Protein AF-A0A7W1RRM4-F1 (afdb_monomer)

Radius of gyration: 18.26 Å; Cα contacts (8 Å, |Δi|>4): 17; chains: 1; bounding box: 36×18×48 Å

Mean predicted aligned error: 4.49 Å

pLDDT: mean 95.09, std 5.73, range [63.81, 98.06]

Structure (mmCIF, N/CA/C/O backbone):
data_AF-A0A7W1RRM4-F1
#
_entry.id   AF-A0A7W1RRM4-F1
#
loop_
_atom_site.group_PDB
_atom_site.id
_atom_site.type_symbol
_atom_site.label_atom_id
_atom_site.label_alt_id
_atom_site.label_comp_id
_atom_site.label_asym_id
_atom_site.label_entity_id
_atom_site.label_seq_id
_atom_site.pdbx_PDB_ins_code
_atom_site.Cartn_x
_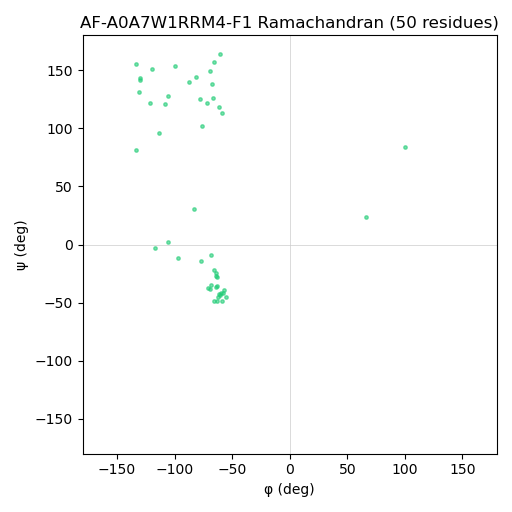atom_site.Cartn_y
_atom_site.Cartn_z
_atom_site.occupancy
_atom_site.B_iso_or_equiv
_atom_site.auth_seq_id
_atom_site.auth_comp_id
_atom_site.auth_asym_id
_atom_site.auth_atom_id
_atom_site.pdbx_PDB_model_num
ATOM 1 N N . GLN A 1 1 ? 18.204 7.562 9.420 1.00 63.81 1 GLN A N 1
ATOM 2 C CA . GLN A 1 1 ? 18.111 8.190 8.087 1.00 63.81 1 GLN A CA 1
ATOM 3 C C . GLN A 1 1 ? 17.262 7.251 7.256 1.00 63.81 1 GLN A C 1
ATOM 5 O O . GLN A 1 1 ? 17.649 6.102 7.126 1.00 63.81 1 GLN A O 1
ATOM 10 N N . GLU A 1 2 ? 16.109 7.701 6.768 1.00 85.19 2 GLU A N 1
ATOM 11 C CA . GLU A 1 2 ? 15.154 6.896 5.979 1.00 85.19 2 GLU A CA 1
ATOM 12 C C . GLU A 1 2 ? 15.551 6.837 4.487 1.00 85.19 2 GLU A C 1
ATOM 14 O O . GLU A 1 2 ? 14.704 6.821 3.595 1.00 85.19 2 GLU A O 1
ATOM 19 N N . THR A 1 3 ? 16.853 6.901 4.200 1.00 93.56 3 THR A N 1
ATOM 20 C CA . THR A 1 3 ? 17.377 6.946 2.834 1.00 93.56 3 THR A CA 1
ATOM 21 C C . THR A 1 3 ? 17.330 5.548 2.244 1.00 93.56 3 THR A C 1
ATOM 23 O O . THR A 1 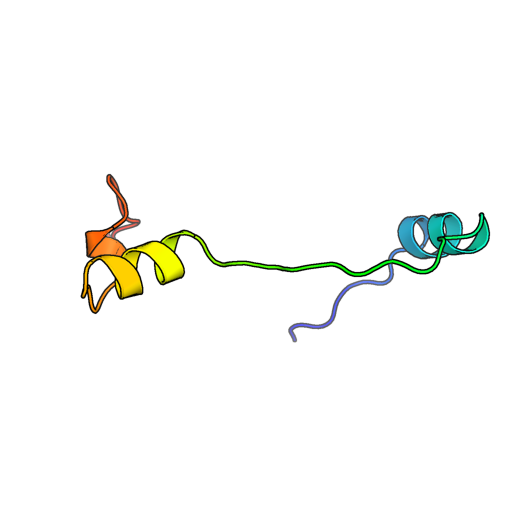3 ? 17.878 4.611 2.823 1.00 93.56 3 THR A O 1
ATOM 26 N N . GLN A 1 4 ? 16.689 5.413 1.088 1.00 93.62 4 GLN A N 1
ATOM 27 C CA . GLN A 1 4 ? 16.668 4.149 0.364 1.00 93.62 4 GLN A CA 1
ATOM 28 C C . GLN A 1 4 ? 18.082 3.819 -0.148 1.00 93.62 4 GLN A C 1
ATOM 30 O O . GLN A 1 4 ? 18.777 4.726 -0.619 1.00 93.62 4 GLN A O 1
ATOM 35 N N . PRO A 1 5 ? 18.531 2.556 -0.054 1.00 95.19 5 PRO A N 1
ATOM 36 C CA . PRO A 1 5 ? 19.779 2.134 -0.677 1.00 95.19 5 PRO A CA 1
ATOM 37 C C . PRO A 1 5 ? 19.668 2.215 -2.206 1.00 95.19 5 PRO A C 1
ATOM 39 O O . PRO A 1 5 ? 18.574 2.174 -2.767 1.00 95.19 5 PRO A O 1
ATOM 42 N N . TYR A 1 6 ? 20.810 2.323 -2.883 1.00 96.56 6 TYR A N 1
ATOM 43 C CA . TYR A 1 6 ? 20.849 2.230 -4.340 1.00 96.56 6 TYR A CA 1
ATOM 44 C C . TYR A 1 6 ? 20.473 0.810 -4.786 1.00 96.56 6 TYR A C 1
ATOM 46 O O . TYR A 1 6 ? 21.085 -0.156 -4.330 1.00 96.56 6 TYR A O 1
ATOM 54 N N . ASP A 1 7 ? 19.484 0.701 -5.675 1.00 97.38 7 ASP A N 1
ATOM 55 C CA . ASP A 1 7 ? 19.011 -0.560 -6.251 1.00 97.38 7 ASP A CA 1
ATOM 56 C C . ASP A 1 7 ? 19.320 -0.591 -7.756 1.00 97.38 7 ASP A C 1
ATOM 58 O O . ASP A 1 7 ? 18.588 -0.043 -8.582 1.00 97.38 7 ASP A O 1
ATOM 62 N N . GLU A 1 8 ? 20.447 -1.215 -8.103 1.00 98.00 8 GLU A N 1
ATOM 63 C CA . GLU A 1 8 ? 20.914 -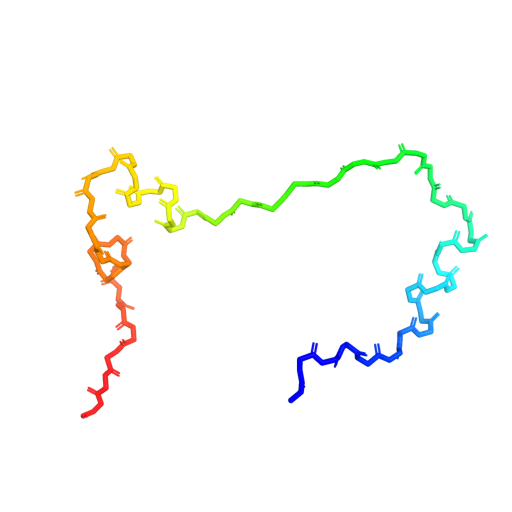1.358 -9.486 1.00 98.00 8 GLU A 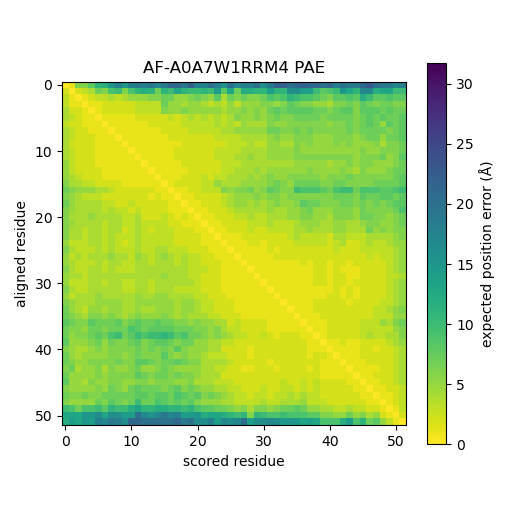CA 1
ATOM 64 C C . GLU A 1 8 ? 19.9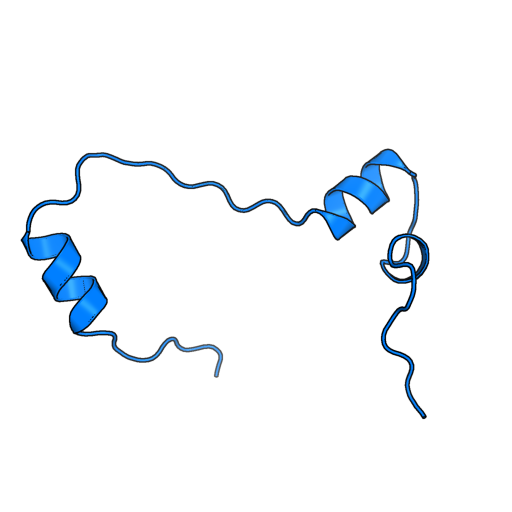44 -2.185 -10.342 1.00 98.00 8 GLU A C 1
ATOM 66 O O . GLU A 1 8 ? 19.728 -1.870 -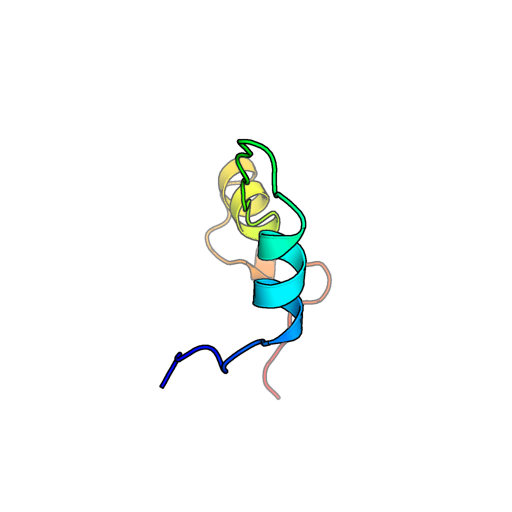11.512 1.00 98.00 8 GLU A O 1
ATOM 71 N N . ALA A 1 9 ? 19.309 -3.203 -9.752 1.00 98.00 9 ALA A N 1
ATOM 72 C CA . ALA A 1 9 ? 18.382 -4.077 -10.460 1.00 98.00 9 ALA A CA 1
ATOM 73 C C . ALA A 1 9 ? 17.091 -3.335 -10.830 1.00 98.00 9 ALA A C 1
ATOM 75 O O . ALA A 1 9 ? 16.569 -3.511 -11.934 1.00 98.00 9 ALA A O 1
ATOM 76 N N . PHE A 1 10 ? 16.597 -2.467 -9.943 1.00 96.94 10 PHE A N 1
ATOM 77 C CA . PHE A 1 10 ? 15.451 -1.610 -10.241 1.00 96.94 10 PHE A CA 1
ATOM 78 C C . PHE A 1 10 ? 15.743 -0.649 -11.402 1.00 96.94 10 PHE A C 1
ATOM 80 O O . PHE A 1 10 ? 14.926 -0.528 -12.316 1.00 96.94 10 PHE A O 1
ATOM 87 N N . VAL A 1 11 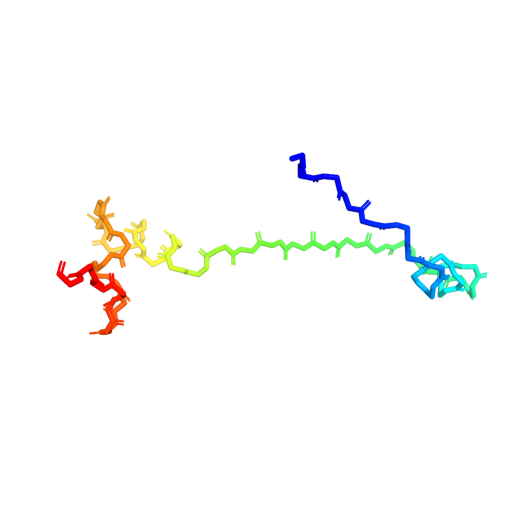? 16.917 -0.007 -11.411 1.00 97.56 11 VAL A N 1
ATOM 88 C CA . VAL A 1 11 ? 17.326 0.896 -12.503 1.00 97.56 11 VAL A CA 1
ATOM 89 C C . VAL A 1 11 ? 17.446 0.134 -13.820 1.00 97.56 11 VAL A C 1
ATOM 91 O O . VAL A 1 11 ? 16.840 0.539 -14.812 1.00 97.56 11 VAL A O 1
ATOM 94 N N . GLN A 1 12 ? 18.133 -1.010 -13.814 1.00 98.00 12 GLN A N 1
ATOM 95 C CA . GLN A 1 12 ? 18.260 -1.861 -14.994 1.00 98.00 12 GLN A CA 1
ATOM 96 C C . GLN A 1 12 ? 16.884 -2.280 -15.541 1.00 98.00 12 GLN A C 1
ATOM 98 O O . GLN A 1 12 ? 16.677 -2.299 -16.754 1.00 98.00 12 GLN A O 1
ATOM 103 N N . ALA A 1 13 ? 15.906 -2.582 -14.682 1.00 97.50 13 ALA A N 1
ATOM 104 C CA . ALA A 1 13 ? 14.549 -2.913 -15.118 1.00 97.50 13 ALA A CA 1
ATOM 105 C C . ALA A 1 13 ? 13.841 -1.734 -15.816 1.00 97.50 13 ALA A C 1
ATOM 107 O O . ALA A 1 13 ? 13.123 -1.948 -16.793 1.00 97.50 13 ALA A O 1
ATOM 108 N N . LEU A 1 14 ? 14.065 -0.493 -15.368 1.00 97.06 14 LEU A N 1
ATOM 109 C CA . LEU A 1 14 ? 13.511 0.702 -16.016 1.00 97.06 14 LEU A CA 1
ATOM 110 C C . LEU A 1 14 ? 14.126 0.956 -17.400 1.00 97.06 14 LEU A C 1
ATOM 112 O O . LEU A 1 14 ? 13.411 1.382 -18.310 1.00 97.06 14 LEU A O 1
ATOM 116 N N . GLU A 1 15 ? 15.416 0.656 -17.577 1.00 97.81 15 GLU A N 1
ATOM 117 C CA . GLU A 1 15 ? 16.130 0.792 -18.858 1.00 97.81 15 GLU A CA 1
ATOM 118 C C . GLU A 1 15 ? 15.578 -0.128 -19.956 1.00 97.81 15 GLU A C 1
ATOM 120 O O . GLU A 1 15 ? 15.615 0.229 -21.133 1.00 97.81 15 GLU A O 1
ATOM 125 N N . HIS A 1 16 ? 14.992 -1.273 -19.587 1.00 97.06 16 HIS A N 1
ATOM 126 C CA . HIS A 1 16 ? 14.294 -2.156 -20.531 1.00 97.06 16 HIS A CA 1
ATOM 127 C C . HIS A 1 16 ? 12.991 -1.544 -21.081 1.00 97.06 16 HIS A C 1
ATOM 129 O O . HIS A 1 16 ? 12.407 -2.087 -22.019 1.00 97.06 16 HIS A O 1
ATOM 135 N N . GLY A 1 17 ? 12.551 -0.409 -20.529 1.00 95.06 17 GLY A N 1
ATOM 136 C CA . GLY A 1 17 ? 11.398 0.352 -20.992 1.00 95.06 17 GLY A CA 1
ATOM 137 C C . GLY A 1 17 ? 10.157 0.082 -20.154 1.00 95.06 17 GLY A C 1
ATOM 138 O O . GLY A 1 17 ? 9.294 -0.706 -20.539 1.00 95.06 17 GLY A O 1
ATOM 139 N N . MET A 1 18 ? 10.030 0.790 -19.028 1.00 96.38 18 MET A N 1
ATOM 140 C CA . MET A 1 18 ? 8.766 0.859 -18.293 1.00 96.38 18 MET A CA 1
ATOM 141 C C . MET A 1 18 ? 7.756 1.722 -19.076 1.00 96.38 18 MET A C 1
AT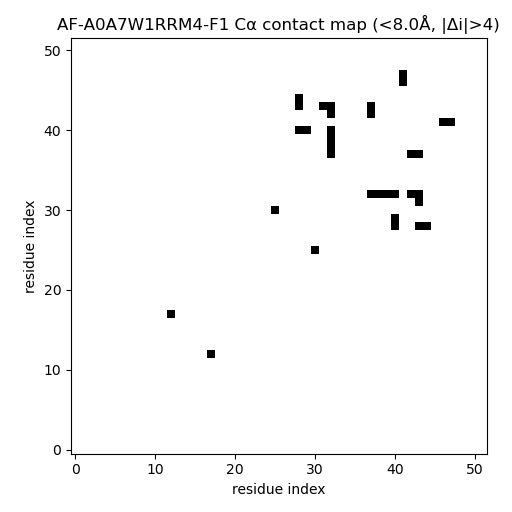OM 143 O O . MET A 1 18 ? 8.034 2.896 -19.335 1.00 96.38 18 MET A O 1
ATOM 147 N N . PRO A 1 19 ? 6.575 1.194 -19.444 1.00 96.69 19 PRO A N 1
ATOM 148 C CA . PRO A 1 19 ? 5.515 1.996 -20.048 1.00 96.69 19 PRO A CA 1
ATOM 149 C C . PRO A 1 19 ? 5.042 3.121 -19.108 1.00 96.69 19 PRO A C 1
ATOM 151 O O . PRO A 1 19 ? 5.274 3.053 -17.895 1.00 96.69 19 PRO A O 1
ATOM 154 N N . PRO A 1 20 ? 4.317 4.135 -19.615 1.00 96.81 20 PRO A N 1
ATOM 155 C CA . PRO A 1 20 ? 3.656 5.106 -18.749 1.00 96.81 20 PRO A CA 1
ATOM 156 C C . PRO A 1 20 ? 2.684 4.375 -17.813 1.00 96.81 20 PRO A C 1
ATOM 158 O O . PRO A 1 20 ? 1.700 3.780 -18.251 1.00 96.81 20 PRO A O 1
ATOM 161 N N . THR A 1 21 ? 2.994 4.389 -16.519 1.00 96.06 21 THR A N 1
ATOM 162 C CA . THR A 1 21 ? 2.294 3.624 -15.482 1.00 96.06 21 THR A CA 1
ATOM 163 C C . THR A 1 21 ? 2.003 4.507 -14.273 1.00 96.06 21 THR A C 1
ATOM 165 O O . THR A 1 21 ? 2.677 5.508 -14.031 1.00 96.06 21 THR A O 1
ATOM 168 N N . ALA A 1 22 ? 0.973 4.137 -13.513 1.00 97.19 22 ALA A N 1
ATOM 169 C CA . ALA A 1 22 ? 0.621 4.760 -12.244 1.00 97.19 22 ALA A CA 1
ATOM 170 C C . ALA A 1 22 ? 0.438 3.671 -11.180 1.00 97.19 22 ALA A C 1
ATOM 172 O O . ALA A 1 22 ? -0.105 2.605 -11.470 1.00 97.19 22 ALA A O 1
ATOM 173 N N . GLY A 1 23 ? 0.882 3.945 -9.952 1.00 96.38 23 GLY A N 1
ATOM 174 C CA . GLY A 1 23 ? 0.724 3.061 -8.797 1.00 96.38 23 GLY A CA 1
ATOM 175 C C . GLY A 1 23 ? -0.072 3.735 -7.681 1.00 96.38 23 GLY A C 1
ATOM 176 O O . GLY A 1 23 ? -0.035 4.956 -7.536 1.00 96.38 23 GLY A O 1
ATOM 177 N N . VAL A 1 24 ? -0.780 2.941 -6.876 1.00 97.69 24 VAL A N 1
ATOM 178 C CA . VAL A 1 24 ? -1.503 3.414 -5.688 1.00 97.69 24 VAL A CA 1
ATOM 179 C C . VAL A 1 24 ? -1.167 2.535 -4.486 1.00 97.69 24 VAL A C 1
ATOM 181 O O . VAL A 1 24 ? -1.219 1.311 -4.565 1.00 97.69 24 VAL A O 1
ATOM 184 N N . 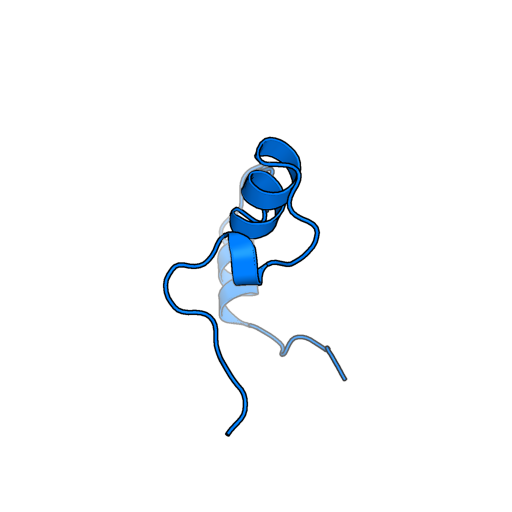GLY A 1 25 ? -0.823 3.169 -3.365 1.00 97.06 25 GLY A N 1
ATOM 185 C CA . GLY A 1 25 ? -0.627 2.505 -2.078 1.00 97.06 25 GLY A CA 1
ATOM 186 C C . GLY A 1 25 ? -1.772 2.845 -1.131 1.00 97.06 25 GLY A C 1
ATOM 187 O O . GLY A 1 25 ? -1.989 4.017 -0.827 1.00 97.06 25 GLY A O 1
ATOM 188 N N . VAL A 1 26 ? -2.499 1.834 -0.652 1.00 97.62 26 VAL A N 1
ATOM 189 C CA . VAL A 1 26 ? -3.608 2.010 0.298 1.00 97.62 26 VAL A CA 1
ATOM 190 C C . VAL A 1 26 ? -3.324 1.209 1.562 1.00 97.62 26 VAL A C 1
ATOM 192 O O . VAL A 1 26 ? -3.166 -0.007 1.515 1.00 97.62 26 VAL A O 1
ATOM 195 N N . GLY A 1 27 ? -3.280 1.889 2.709 1.00 97.12 27 GLY A N 1
ATOM 196 C CA . GLY A 1 27 ? -3.151 1.228 4.007 1.00 97.12 27 GLY A CA 1
ATOM 197 C C . GLY A 1 27 ? -4.479 0.610 4.433 1.00 97.12 27 GLY A C 1
ATOM 198 O O . GLY A 1 27 ? -5.359 1.335 4.900 1.00 97.12 27 GLY A O 1
ATOM 199 N N . ILE A 1 28 ? -4.622 -0.710 4.287 1.00 97.50 28 ILE A N 1
ATOM 200 C CA . ILE A 1 28 ? -5.878 -1.428 4.551 1.00 97.50 28 ILE A CA 1
ATOM 201 C C . ILE A 1 28 ? -6.333 -1.268 6.002 1.00 97.50 28 ILE A C 1
ATOM 203 O O . ILE A 1 28 ? -7.496 -0.948 6.230 1.00 97.50 28 ILE A O 1
ATOM 207 N N . ASP A 1 29 ? -5.435 -1.375 6.981 1.00 97.06 29 ASP A N 1
ATOM 208 C CA . ASP A 1 29 ? -5.800 -1.213 8.392 1.00 97.06 29 ASP A CA 1
ATOM 209 C C . ASP A 1 29 ? -6.385 0.177 8.663 1.00 97.06 29 ASP A C 1
ATOM 211 O O . ASP A 1 29 ? -7.404 0.321 9.336 1.00 97.06 29 ASP A O 1
ATOM 215 N N . ARG A 1 30 ? -5.791 1.222 8.072 1.00 96.62 30 ARG A N 1
ATOM 216 C CA . ARG A 1 30 ? -6.293 2.596 8.211 1.00 96.62 30 ARG A CA 1
ATOM 217 C C . ARG A 1 30 ? -7.601 2.812 7.462 1.00 96.62 30 ARG A C 1
ATOM 219 O O . ARG A 1 30 ? -8.466 3.521 7.972 1.00 96.62 30 ARG A O 1
ATOM 226 N N . LEU A 1 31 ? -7.763 2.202 6.289 1.00 97.62 31 LEU A N 1
ATOM 227 C CA . LEU A 1 31 ? -9.033 2.215 5.567 1.00 97.62 31 LEU A CA 1
ATOM 228 C C . LEU A 1 31 ? -10.137 1.607 6.439 1.00 97.62 31 LEU A C 1
ATOM 230 O O . LEU A 1 31 ? -11.173 2.234 6.642 1.00 97.62 31 LEU A O 1
ATOM 234 N N . VAL A 1 32 ? -9.887 0.436 7.027 1.00 97.75 32 VAL A N 1
ATOM 235 C CA . VAL A 1 32 ? -10.830 -0.218 7.939 1.00 97.75 32 VAL A CA 1
ATOM 236 C C . VAL A 1 32 ? -11.092 0.650 9.168 1.00 97.75 32 VAL A C 1
ATOM 238 O O . VAL A 1 32 ? -12.252 0.809 9.537 1.00 97.75 32 VAL A O 1
ATOM 241 N N . MET A 1 33 ? -10.076 1.279 9.770 1.00 98.06 33 MET A N 1
ATOM 242 C CA . MET A 1 33 ? -10.268 2.207 10.895 1.00 98.06 33 MET A CA 1
ATOM 243 C C . MET A 1 33 ? -11.244 3.338 10.556 1.00 98.06 33 MET A C 1
ATOM 245 O O . MET A 1 33 ? -12.141 3.618 11.348 1.00 98.06 33 MET A O 1
ATOM 249 N N . VAL A 1 34 ? -11.108 3.957 9.379 1.00 97.50 34 VAL A N 1
ATOM 250 C CA . VAL A 1 34 ? -12.021 5.018 8.925 1.00 97.50 34 VAL A CA 1
ATOM 251 C C . VAL A 1 34 ? -13.428 4.465 8.703 1.00 97.50 34 VAL A C 1
ATOM 253 O O . VAL A 1 34 ? -14.388 5.026 9.227 1.00 97.50 34 VAL A O 1
ATOM 256 N N . LEU A 1 35 ? -13.553 3.341 7.991 1.00 98.06 35 LEU A N 1
ATOM 257 C CA . LEU A 1 35 ? -14.845 2.715 7.683 1.00 98.06 35 LEU A CA 1
ATOM 258 C C . LEU A 1 35 ? -15.591 2.223 8.933 1.00 98.06 35 LEU A C 1
ATOM 260 O O . LEU A 1 35 ? -16.816 2.155 8.936 1.00 98.06 35 LEU A O 1
ATOM 264 N N . THR A 1 36 ? -14.860 1.888 9.996 1.00 97.56 36 THR A N 1
ATOM 265 C CA . THR A 1 36 ? -15.410 1.354 11.253 1.00 97.56 36 THR A CA 1
ATOM 266 C C . THR A 1 36 ? -15.409 2.370 12.401 1.00 97.56 36 THR A C 1
ATOM 268 O O . THR A 1 36 ? -15.809 2.032 13.516 1.00 97.56 36 THR A O 1
ATOM 271 N N . GLY A 1 37 ? -14.966 3.610 12.159 1.00 97.19 37 GLY A N 1
ATOM 272 C CA . GLY A 1 37 ? -14.915 4.681 13.161 1.00 97.19 37 GLY A CA 1
ATOM 273 C C . GLY A 1 37 ? -13.928 4.439 14.312 1.00 97.19 37 GLY A C 1
ATOM 274 O O . GLY A 1 37 ? -14.106 4.984 15.405 1.00 97.19 37 GLY A O 1
ATOM 275 N N . ARG A 1 38 ? -12.900 3.607 14.112 1.00 97.56 38 ARG A N 1
ATOM 276 C CA . ARG A 1 38 ? -11.912 3.262 15.146 1.00 97.56 38 ARG A CA 1
ATOM 277 C C . ARG A 1 38 ? -10.759 4.257 15.166 1.00 97.56 38 ARG A C 1
ATOM 279 O O . ARG A 1 38 ? -10.262 4.689 14.130 1.00 97.56 38 ARG A O 1
ATOM 286 N N . ARG A 1 39 ? -10.307 4.608 16.373 1.00 95.50 39 ARG A N 1
ATOM 287 C CA . ARG A 1 39 ? -9.238 5.603 16.593 1.00 95.50 39 ARG A CA 1
ATOM 288 C C . ARG A 1 39 ? -7.859 4.977 16.792 1.00 95.50 39 ARG A C 1
ATOM 290 O O . ARG A 1 39 ? -6.862 5.690 16.750 1.00 95.50 39 ARG A O 1
ATOM 297 N N . THR A 1 40 ? -7.781 3.662 16.991 1.00 95.31 40 THR A N 1
ATOM 298 C CA . THR A 1 40 ? -6.514 2.932 17.106 1.00 95.31 40 THR A CA 1
ATOM 299 C C . THR A 1 40 ? -6.494 1.716 16.185 1.00 95.31 40 THR A C 1
ATOM 301 O O . THR A 1 40 ? -7.502 1.041 16.010 1.00 95.31 40 THR A O 1
ATOM 304 N N . ILE A 1 41 ? -5.324 1.429 15.606 1.00 96.00 41 ILE A N 1
ATOM 305 C CA . ILE A 1 41 ? -5.115 0.284 14.708 1.00 96.00 41 ILE A CA 1
ATOM 306 C C . ILE A 1 41 ? -5.315 -1.061 15.423 1.00 96.00 41 ILE A C 1
ATOM 308 O O . ILE A 1 41 ? -5.682 -2.057 14.814 1.00 96.00 41 ILE A O 1
ATOM 312 N N . ARG A 1 42 ? -5.137 -1.078 16.749 1.00 94.81 42 ARG A N 1
ATOM 313 C CA . ARG A 1 42 ? -5.326 -2.272 17.580 1.00 94.81 42 ARG A CA 1
ATOM 314 C C . ARG A 1 42 ? -6.780 -2.746 17.624 1.00 94.81 42 ARG A C 1
ATOM 316 O O . ARG A 1 42 ? -7.000 -3.919 17.870 1.00 94.81 42 ARG A O 1
ATOM 323 N N . ASP A 1 43 ? -7.741 -1.864 17.340 1.00 95.25 43 ASP A N 1
ATOM 324 C CA . ASP A 1 43 ? -9.168 -2.211 17.295 1.00 95.25 43 ASP A CA 1
ATOM 325 C C . ASP A 1 43 ? -9.558 -2.952 16.003 1.00 95.25 43 ASP A C 1
ATOM 327 O O . ASP A 1 43 ? -10.669 -3.474 15.914 1.00 95.25 43 ASP A O 1
ATOM 331 N N . VAL A 1 44 ? -8.692 -2.945 14.979 1.00 96.38 44 VAL A N 1
ATOM 332 C CA . VAL A 1 44 ? -8.969 -3.534 13.654 1.00 96.38 44 VAL A CA 1
ATOM 333 C C . VAL A 1 44 ? -8.039 -4.699 13.297 1.00 96.38 44 VAL A C 1
ATOM 335 O O . VAL A 1 44 ? -8.229 -5.333 12.264 1.00 96.38 44 VAL A O 1
ATOM 338 N N . ILE A 1 45 ? -7.063 -5.011 14.156 1.00 96.81 45 ILE A N 1
ATOM 339 C CA . ILE A 1 45 ? -6.145 -6.147 14.013 1.00 96.81 45 ILE A CA 1
ATOM 340 C C . ILE A 1 45 ? -6.553 -7.220 15.027 1.00 96.81 45 ILE A C 1
ATOM 342 O O . ILE A 1 45 ? -6.642 -6.925 16.214 1.00 96.81 45 ILE A O 1
ATOM 346 N N . LEU A 1 46 ? -6.752 -8.470 14.584 1.00 95.94 46 LEU A N 1
ATOM 347 C CA . LEU A 1 46 ? -7.172 -9.569 15.473 1.00 95.94 46 LEU A CA 1
ATOM 348 C C . LEU A 1 46 ? -6.194 -9.805 16.637 1.00 95.94 46 LEU A C 1
ATOM 350 O O . LEU A 1 46 ? -6.620 -10.042 17.762 1.00 95.94 46 LEU A O 1
ATOM 354 N N . PHE A 1 47 ? -4.891 -9.746 16.354 1.00 96.50 47 PHE A N 1
ATOM 355 C CA . PHE A 1 47 ? -3.820 -9.991 17.320 1.00 96.50 47 PHE A CA 1
ATOM 356 C C . PHE A 1 47 ? -2.759 -8.888 17.196 1.00 96.50 47 PHE A C 1
ATOM 358 O O . PHE A 1 47 ? -1.772 -9.057 16.477 1.00 96.50 47 PHE A O 1
ATOM 365 N N . PRO A 1 48 ? -2.974 -7.709 17.804 1.00 93.88 48 PRO A N 1
ATOM 366 C CA . PRO A 1 48 ? -2.034 -6.604 17.685 1.00 93.88 48 PRO A CA 1
ATOM 367 C C . PRO A 1 48 ? -0.733 -6.906 18.431 1.00 93.88 48 PRO A C 1
ATOM 369 O O . PRO A 1 48 ? -0.746 -7.552 19.476 1.00 93.88 48 PRO A O 1
ATOM 372 N N . ALA A 1 49 ? 0.386 -6.368 17.942 1.00 94.56 49 ALA A N 1
ATOM 373 C CA . ALA A 1 49 ? 1.639 -6.401 18.686 1.00 94.56 49 ALA A CA 1
ATOM 374 C C . ALA A 1 49 ? 1.472 -5.643 20.015 1.00 94.56 49 ALA A C 1
ATOM 376 O O . ALA A 1 49 ? 1.175 -4.441 20.034 1.00 94.56 49 ALA A O 1
ATOM 377 N N . LEU A 1 50 ? 1.640 -6.362 21.122 1.00 92.25 50 LEU A N 1
ATOM 378 C CA . LEU A 1 50 ? 1.656 -5.814 22.473 1.00 92.25 50 LEU A CA 1
ATOM 379 C C . LEU A 1 50 ? 3.110 -5.663 22.927 1.00 92.25 50 LEU A C 1
ATOM 381 O O . LEU A 1 50 ? 3.998 -6.349 22.427 1.00 92.25 50 LEU A O 1
ATOM 385 N N . ARG A 1 51 ? 3.353 -4.719 23.836 1.00 85.25 51 ARG A N 1
ATOM 386 C CA . ARG A 1 51 ? 4.620 -4.684 24.570 1.00 85.25 51 ARG A CA 1
ATOM 387 C C . ARG A 1 51 ? 4.520 -5.685 25.714 1.00 85.25 51 ARG A C 1
ATOM 389 O O . ARG A 1 51 ? 3.432 -5.813 26.277 1.00 85.25 51 ARG A O 1
ATOM 396 N N . ASP A 1 52 ? 5.634 -6.339 26.014 1.00 76.44 52 ASP A N 1
ATOM 397 C CA . ASP A 1 52 ? 5.808 -7.091 27.258 1.00 76.44 52 ASP A CA 1
ATOM 398 C C . ASP A 1 52 ? 5.624 -6.185 28.487 1.00 76.44 52 ASP A C 1
ATOM 400 O O . ASP A 1 52 ? 5.976 -4.978 28.400 1.00 76.44 52 ASP A O 1
#

Foldseek 3Di:
DPDDDDDPPVVVVCVVPDDPDDDDDDDPLVVVCVVVVHPDSVVRDPDDDDDD

Sequence (52 aa):
QETQPYDEAFVQALEHGMPPTAGVGVGIDRLVMVLTGRRTIRDVILFPALRD

Secondary structure (DSSP, 8-state):
--PPPP-HHHHHHHHTT--S-------HHHHHHHHHT-SSGGGTSSSPPPP-

Solvent-accessible surface area (backbone atoms only — not comparable to full-atom values): 3731 Å² total; per-residue (Å²): 130,94,69,79,76,92,54,67,68,63,53,55,56,47,73,75,61,66,70,99,78,87,85,86,88,76,63,61,67,60,52,49,22,64,78,68,73,47,93,51,70,61,82,76,38,97,79,54,93,73,82,132